Protein AF-A0A7G5ZSF9-F1 (afdb_monomer)

Radius of gyration: 21.75 Å; Cα contacts (8 Å, |Δi|>4): 234; chains: 1; bounding box: 85×34×50 Å

Structure (mmCIF, N/CA/C/O backbone):
data_AF-A0A7G5ZSF9-F1
#
_entry.id   AF-A0A7G5ZSF9-F1
#
loop_
_atom_site.group_PDB
_atom_site.id
_atom_site.type_symbol
_atom_site.label_atom_id
_atom_site.label_alt_id
_atom_site.label_comp_id
_atom_site.label_asym_id
_atom_site.label_entity_id
_atom_site.label_seq_id
_atom_site.pdbx_PDB_ins_code
_atom_site.Cartn_x
_atom_site.Cartn_y
_atom_site.Cartn_z
_atom_site.occupancy
_atom_site.B_iso_or_equiv
_atom_site.auth_seq_id
_atom_site.auth_comp_id
_atom_site.auth_asym_id
_atom_site.auth_atom_id
_atom_site.pdbx_PDB_model_num
ATOM 1 N N . MET A 1 1 ? -66.056 -10.076 30.279 1.00 46.62 1 MET A N 1
ATOM 2 C CA . MET A 1 1 ? -64.686 -10.574 30.532 1.00 46.62 1 MET A CA 1
ATOM 3 C C . MET A 1 1 ? -63.962 -10.714 29.199 1.00 46.62 1 MET A C 1
ATOM 5 O O . MET A 1 1 ? -64.165 -11.706 28.520 1.00 46.62 1 MET A O 1
ATOM 9 N N . LEU A 1 2 ? -63.169 -9.721 28.795 1.00 42.47 2 LEU A N 1
ATOM 10 C CA . LEU A 1 2 ? -62.302 -9.784 27.612 1.00 42.47 2 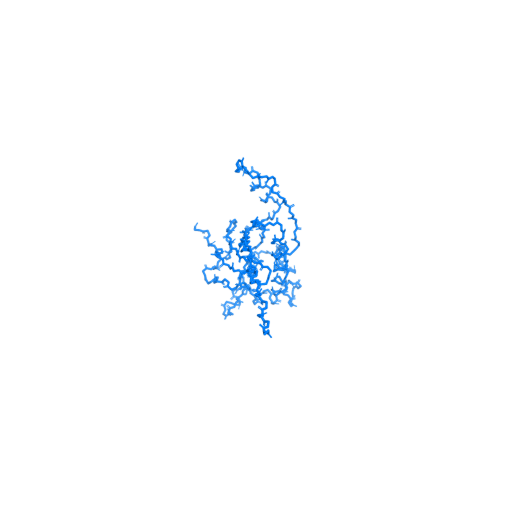LEU A CA 1
ATOM 11 C C . LEU A 1 2 ? -60.945 -9.208 28.030 1.00 42.47 2 LEU A C 1
ATOM 13 O O . LEU A 1 2 ? -60.879 -8.110 28.575 1.00 42.47 2 LEU A O 1
ATOM 17 N N . ARG A 1 3 ? -59.902 -10.032 27.908 1.00 45.03 3 ARG A N 1
ATOM 18 C CA . ARG A 1 3 ? -58.556 -9.791 28.438 1.00 45.03 3 ARG A CA 1
ATOM 19 C C . ARG A 1 3 ? -57.803 -8.788 27.560 1.00 45.03 3 ARG A C 1
ATOM 21 O O . ARG A 1 3 ? -57.739 -8.971 26.349 1.00 45.03 3 ARG A O 1
ATOM 28 N N . SER A 1 4 ? -57.199 -7.779 28.183 1.00 45.78 4 SER A N 1
ATOM 29 C CA . SER A 1 4 ? -56.244 -6.869 27.543 1.00 45.78 4 SER A CA 1
ATOM 30 C C . SER A 1 4 ? -54.981 -7.617 27.083 1.00 45.78 4 SER A C 1
ATOM 32 O O . SER A 1 4 ? -54.544 -8.540 27.780 1.00 45.78 4 SER A O 1
ATOM 34 N N . PRO A 1 5 ? -54.361 -7.233 25.952 1.00 47.22 5 PRO A N 1
ATOM 35 C CA . PRO A 1 5 ? -53.093 -7.807 25.514 1.00 47.22 5 PRO A CA 1
ATOM 36 C C . PRO A 1 5 ? -51.910 -7.261 26.339 1.00 47.22 5 PRO A C 1
ATOM 38 O O . PRO A 1 5 ? -51.993 -6.155 26.880 1.00 47.22 5 PRO A O 1
ATOM 41 N N . PRO A 1 6 ? -50.798 -8.013 26.447 1.00 46.44 6 PRO A N 1
ATOM 42 C CA . PRO A 1 6 ? -49.642 -7.597 27.226 1.00 46.44 6 PRO A CA 1
ATOM 43 C C . PRO A 1 6 ? -48.845 -6.505 26.505 1.00 46.44 6 PRO A C 1
ATOM 45 O O . PRO A 1 6 ? -48.492 -6.620 25.330 1.00 46.44 6 PRO A O 1
ATOM 48 N N . THR A 1 7 ? -48.521 -5.454 27.252 1.00 43.09 7 THR A N 1
ATOM 49 C CA . THR A 1 7 ? -47.603 -4.384 26.864 1.00 43.09 7 THR A CA 1
ATOM 50 C C . THR A 1 7 ? -46.202 -4.960 26.649 1.00 43.09 7 THR A C 1
ATOM 52 O O . THR A 1 7 ? -45.496 -5.284 27.603 1.00 43.09 7 THR A O 1
ATOM 55 N N . VAL A 1 8 ? -45.778 -5.084 25.390 1.00 43.78 8 VAL A N 1
ATOM 56 C CA . VAL A 1 8 ? -44.390 -5.412 25.043 1.00 43.78 8 VAL A CA 1
ATOM 57 C C . VAL A 1 8 ? -43.527 -4.191 25.353 1.00 43.78 8 VAL A C 1
ATOM 59 O O . VAL A 1 8 ? -43.523 -3.200 24.621 1.00 43.78 8 VAL A O 1
ATOM 62 N N . ALA A 1 9 ? -42.798 -4.252 26.465 1.00 43.19 9 ALA A N 1
ATOM 63 C CA . ALA A 1 9 ? -41.780 -3.275 26.808 1.00 43.19 9 ALA A CA 1
ATOM 64 C C . ALA A 1 9 ? -40.682 -3.281 25.730 1.00 43.19 9 ALA A C 1
ATOM 66 O O . ALA A 1 9 ? -39.855 -4.192 25.657 1.00 43.19 9 ALA A O 1
ATOM 67 N N . ARG A 1 10 ? -40.669 -2.245 24.882 1.00 42.72 10 ARG A N 1
ATOM 68 C CA . ARG A 1 10 ? -39.553 -1.925 23.984 1.00 42.72 10 ARG A CA 1
ATOM 69 C C . ARG A 1 10 ? -38.325 -1.597 24.833 1.00 42.72 10 ARG A C 1
ATOM 71 O O . ARG A 1 10 ? -38.103 -0.456 25.231 1.00 42.72 10 ARG A O 1
ATOM 78 N N . ARG A 1 11 ? -37.506 -2.612 25.102 1.00 41.66 11 ARG A N 1
ATOM 79 C CA . ARG A 1 11 ? -36.144 -2.445 25.605 1.00 41.66 11 ARG A CA 1
ATOM 80 C C . ARG A 1 11 ? -35.324 -1.845 24.464 1.00 41.66 11 ARG A C 1
ATOM 82 O O . ARG A 1 11 ? -34.865 -2.560 23.580 1.00 41.66 11 ARG A O 1
ATOM 89 N N . ALA A 1 12 ? -35.210 -0.520 24.446 1.00 46.09 12 ALA A N 1
ATOM 90 C CA . ALA A 1 12 ? -34.295 0.180 23.561 1.00 46.09 12 ALA A CA 1
ATOM 91 C C . ALA A 1 12 ? -32.877 -0.347 23.824 1.00 46.09 12 ALA A C 1
ATOM 93 O O . ALA A 1 12 ? -32.279 -0.071 24.866 1.00 46.09 12 ALA A O 1
ATOM 94 N N . GLN A 1 13 ? -32.359 -1.149 22.893 1.00 42.66 13 GLN A N 1
ATOM 95 C CA . GLN A 1 13 ? -30.942 -1.462 22.808 1.00 42.66 13 GLN A CA 1
ATOM 96 C C . GLN A 1 13 ? -30.206 -0.138 22.601 1.00 42.66 13 GLN A C 1
ATOM 98 O O . GLN A 1 13 ? -30.148 0.402 21.499 1.00 42.66 13 GLN A O 1
ATOM 103 N N . ARG A 1 14 ? -29.647 0.406 23.686 1.00 40.09 14 ARG A N 1
ATOM 104 C CA . ARG A 1 14 ? -28.508 1.314 23.597 1.00 40.09 14 ARG A CA 1
ATOM 105 C C . ARG A 1 14 ? -27.360 0.501 23.008 1.00 40.09 14 ARG A C 1
ATOM 107 O O . ARG A 1 14 ? -26.590 -0.107 23.743 1.00 40.09 14 ARG A O 1
ATOM 114 N N . ALA A 1 15 ? -27.272 0.467 21.681 1.00 45.69 15 ALA A N 1
ATOM 115 C CA . ALA A 1 15 ? -26.004 0.243 21.017 1.00 45.69 15 ALA A CA 1
ATOM 116 C C . ALA A 1 15 ? -25.085 1.366 21.507 1.00 45.69 15 ALA A C 1
ATOM 118 O O . ALA A 1 15 ? -25.244 2.526 21.120 1.00 45.69 15 ALA A O 1
ATOM 119 N N . GLY A 1 16 ? -24.206 1.047 22.459 1.00 39.47 16 GLY A N 1
ATOM 120 C CA . GLY A 1 16 ? -23.099 1.927 22.791 1.00 39.47 16 GLY A CA 1
ATOM 121 C C . GLY A 1 16 ? -22.378 2.206 21.483 1.00 39.47 16 GLY A C 1
ATOM 122 O O . GLY A 1 16 ? -21.949 1.268 20.814 1.00 39.47 16 GLY A O 1
ATOM 123 N N . ARG A 1 17 ? -22.342 3.471 21.058 1.00 46.62 17 ARG A N 1
ATOM 124 C CA . ARG A 1 17 ? -21.517 3.873 19.922 1.00 46.62 17 ARG A CA 1
ATOM 125 C C . ARG A 1 17 ? -20.086 3.535 20.318 1.00 46.62 17 ARG A C 1
ATOM 127 O O . ARG A 1 17 ? -19.518 4.239 21.146 1.00 46.62 17 ARG A O 1
ATOM 134 N N . ALA A 1 18 ? -19.559 2.428 19.800 1.00 54.97 18 ALA A N 1
ATOM 135 C CA . ALA A 1 18 ? -18.138 2.155 19.877 1.00 54.97 18 ALA A CA 1
ATOM 136 C C . ALA A 1 18 ? -17.438 3.375 19.277 1.00 54.97 18 ALA A C 1
ATOM 138 O O . ALA A 1 18 ? -17.779 3.801 18.168 1.00 54.97 18 ALA A O 1
ATOM 139 N N . SER A 1 19 ? -16.560 3.997 20.059 1.00 58.41 19 SER A N 1
ATOM 140 C CA . SER A 1 19 ? -15.747 5.104 19.576 1.00 58.41 19 SER A CA 1
ATOM 141 C C . SER A 1 19 ? -14.984 4.640 18.331 1.00 58.41 19 SER A C 1
ATOM 143 O O . SER A 1 19 ? -14.543 3.489 18.290 1.00 58.41 19 SER A O 1
ATOM 145 N N . PRO A 1 20 ? -14.863 5.480 17.292 1.00 62.34 20 PRO A N 1
ATOM 146 C CA . PRO A 1 20 ? -14.070 5.125 16.124 1.00 62.34 20 PRO A CA 1
ATOM 147 C C . PRO A 1 20 ? -12.619 4.883 16.555 1.00 62.34 20 PRO A C 1
ATOM 149 O O . PRO A 1 20 ? -12.033 5.736 17.222 1.00 62.34 20 PRO A O 1
ATOM 152 N N . ARG A 1 21 ? -12.054 3.727 16.183 1.00 75.00 21 ARG A N 1
ATOM 153 C CA . ARG A 1 21 ? -10.629 3.437 16.391 1.00 75.00 21 ARG A CA 1
ATOM 154 C C . ARG A 1 21 ? -9.809 4.220 15.364 1.00 75.00 21 ARG A C 1
ATOM 156 O O . ARG A 1 21 ? -10.256 4.383 14.225 1.00 75.00 21 ARG A O 1
ATOM 163 N N . ARG A 1 22 ? -8.630 4.704 15.757 1.00 71.56 22 ARG A N 1
ATOM 164 C CA . ARG A 1 22 ? -7.702 5.482 14.924 1.00 71.56 22 ARG A CA 1
ATOM 165 C C . ARG A 1 22 ? -6.353 4.780 14.832 1.00 71.56 22 ARG A C 1
ATOM 167 O O . ARG A 1 22 ? -5.769 4.424 15.854 1.00 71.56 22 ARG A O 1
ATOM 174 N N . ALA A 1 23 ? -5.819 4.645 13.625 1.00 60.31 23 ALA A N 1
ATOM 175 C CA . ALA A 1 23 ? -4.431 4.248 13.427 1.00 60.31 23 ALA A CA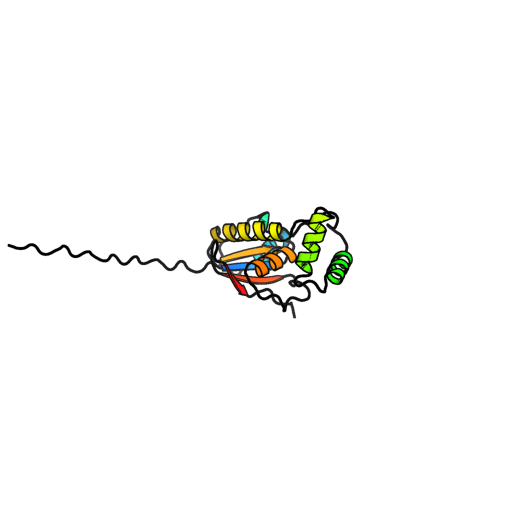 1
ATOM 176 C C . ALA A 1 23 ? -3.645 5.361 12.729 1.00 60.31 23 ALA A C 1
ATOM 178 O O . ALA A 1 23 ? -4.122 6.004 11.791 1.00 60.31 23 ALA A O 1
ATOM 179 N N . TRP A 1 24 ? -2.430 5.580 13.218 1.00 68.62 24 TRP A N 1
ATOM 180 C CA . TRP A 1 24 ? -1.459 6.528 12.694 1.00 68.62 24 TRP A CA 1
ATOM 181 C C . TRP A 1 24 ? -0.355 5.744 12.005 1.00 68.62 24 TRP A C 1
ATOM 183 O O . TRP A 1 24 ? 0.259 4.890 12.636 1.00 68.62 24 TRP A O 1
ATOM 193 N N . PHE A 1 25 ? -0.067 6.035 10.744 1.00 66.69 25 PHE A N 1
ATOM 194 C CA . PHE A 1 25 ? 1.041 5.408 10.029 1.00 66.69 25 PHE A CA 1
ATOM 195 C C . PHE A 1 25 ? 2.239 6.339 9.969 1.00 66.69 25 PHE A C 1
ATOM 197 O O . PHE A 1 25 ? 2.054 7.533 9.790 1.00 66.69 25 PHE A O 1
ATOM 204 N N . SER A 1 26 ? 3.457 5.814 10.073 1.00 57.91 26 SER A N 1
ATOM 205 C CA . SER A 1 26 ? 4.683 6.573 9.810 1.00 57.91 26 SER A CA 1
ATOM 206 C C . SER A 1 26 ? 5.686 5.757 8.999 1.00 57.91 26 SER A C 1
ATOM 208 O O . SER A 1 26 ? 5.853 4.563 9.250 1.00 57.91 26 SER A O 1
ATOM 210 N N . THR A 1 27 ? 6.362 6.394 8.038 1.00 50.16 27 THR A N 1
ATOM 211 C CA . THR A 1 27 ? 7.316 5.756 7.113 1.00 50.16 27 THR A CA 1
ATOM 212 C C . THR A 1 27 ? 8.760 5.836 7.604 1.00 50.16 27 THR A C 1
ATOM 214 O O . THR A 1 27 ? 9.395 6.891 7.528 1.00 50.16 27 THR A O 1
ATOM 217 N N . LEU A 1 28 ? 9.315 4.729 8.117 1.00 54.12 28 LEU A N 1
ATOM 218 C CA . LEU A 1 28 ? 10.669 4.688 8.695 1.00 54.12 28 LEU A CA 1
ATOM 219 C C . LEU A 1 28 ? 11.295 3.285 8.724 1.00 54.12 28 LEU A C 1
ATOM 221 O O . LEU A 1 28 ? 10.607 2.271 8.693 1.00 54.12 28 LEU A O 1
ATOM 225 N N . ARG A 1 29 ? 12.621 3.207 8.936 1.00 52.00 29 ARG A N 1
ATOM 226 C CA . ARG A 1 29 ? 13.288 1.950 9.341 1.00 52.00 29 ARG A CA 1
ATOM 227 C C . ARG A 1 29 ? 12.790 1.524 10.739 1.00 52.00 29 ARG A C 1
ATOM 229 O O . ARG A 1 29 ? 13.297 2.014 11.751 1.00 52.00 29 ARG A O 1
ATOM 236 N N . CYS A 1 30 ? 11.819 0.604 10.776 1.00 52.53 30 CYS A N 1
ATOM 237 C CA . CYS A 1 30 ? 10.921 0.289 11.903 1.00 52.53 30 CYS A CA 1
ATOM 238 C C . CYS A 1 30 ? 11.548 0.253 13.313 1.00 52.53 30 CYS A C 1
ATOM 240 O O . CYS A 1 30 ? 10.995 0.840 14.239 1.00 52.53 30 CYS A O 1
ATOM 242 N N . ARG A 1 31 ? 12.705 -0.393 13.526 1.00 49.28 31 ARG A N 1
ATOM 243 C CA . ARG A 1 31 ? 13.195 -0.657 14.899 1.00 49.28 31 ARG A CA 1
ATOM 244 C C . ARG A 1 31 ? 13.804 0.544 15.627 1.00 49.28 31 ARG A C 1
ATOM 246 O O . ARG A 1 31 ? 13.553 0.735 16.817 1.00 49.28 31 ARG A O 1
ATOM 253 N N . ARG A 1 32 ? 14.635 1.351 14.955 1.00 50.28 32 ARG A N 1
ATOM 254 C CA . ARG A 1 32 ? 15.348 2.454 15.633 1.00 50.28 32 ARG A CA 1
ATOM 255 C C . ARG A 1 32 ? 14.423 3.613 15.966 1.00 50.28 32 ARG A C 1
ATOM 257 O O . ARG A 1 32 ? 14.615 4.245 17.002 1.00 50.28 32 ARG A O 1
ATOM 264 N N . THR A 1 33 ? 13.410 3.865 15.142 1.00 54.22 33 THR A N 1
ATOM 265 C CA . THR A 1 33 ? 12.548 5.016 15.381 1.00 54.22 33 THR A CA 1
ATOM 266 C C . THR A 1 33 ? 11.394 4.730 16.320 1.00 54.22 33 THR A C 1
ATOM 268 O O . THR A 1 33 ? 11.120 5.604 17.125 1.00 54.22 33 THR A O 1
ATOM 271 N N . ALA A 1 34 ? 10.799 3.530 16.335 1.00 53.62 34 ALA A N 1
ATOM 272 C CA . ALA A 1 34 ? 9.822 3.182 17.377 1.00 53.62 34 ALA A CA 1
ATOM 273 C C . ALA A 1 34 ? 10.420 3.390 18.785 1.00 53.62 34 ALA A C 1
ATOM 275 O O . ALA A 1 34 ? 9.794 3.963 19.670 1.00 53.62 34 ALA A O 1
ATOM 276 N N . SER A 1 35 ? 11.702 3.044 18.949 1.00 54.44 35 SER A N 1
ATOM 277 C CA . SER A 1 35 ? 12.467 3.321 20.171 1.00 54.44 35 SER A CA 1
ATOM 278 C C . SER A 1 35 ? 12.778 4.813 20.386 1.00 54.44 35 SER A C 1
ATOM 280 O O . SER A 1 35 ? 12.901 5.253 21.525 1.00 54.44 35 SER A O 1
ATOM 282 N N . GLY A 1 36 ? 12.945 5.594 19.315 1.00 55.59 36 GLY A N 1
ATOM 283 C CA . GLY A 1 36 ? 13.252 7.029 19.358 1.00 55.59 36 GLY A CA 1
ATOM 284 C C . GLY A 1 36 ? 12.032 7.916 19.630 1.00 55.59 36 GLY A C 1
ATOM 285 O O . GLY A 1 36 ? 12.123 8.834 20.441 1.00 55.59 36 GLY A O 1
ATOM 286 N N . THR A 1 37 ? 10.881 7.615 19.022 1.00 53.97 37 THR A N 1
ATOM 287 C CA . THR A 1 37 ? 9.597 8.276 19.302 1.00 53.97 37 THR A CA 1
ATOM 288 C C . THR A 1 37 ? 9.086 7.901 20.689 1.00 53.97 37 THR A C 1
ATOM 290 O O . THR A 1 37 ? 8.677 8.787 21.435 1.00 53.97 37 THR A O 1
ATOM 293 N N . ALA A 1 38 ? 9.232 6.637 21.109 1.00 53.56 38 ALA A N 1
ATOM 294 C CA . ALA A 1 38 ? 8.915 6.219 22.478 1.00 53.56 38 ALA A CA 1
ATOM 295 C C . ALA A 1 38 ? 9.818 6.869 23.549 1.00 53.56 38 ALA A C 1
ATOM 297 O O . ALA A 1 38 ? 9.439 6.945 24.716 1.00 53.56 38 ALA A O 1
ATOM 298 N N . ARG A 1 39 ? 11.014 7.356 23.178 1.00 49.41 39 ARG A N 1
ATOM 299 C CA . ARG A 1 39 ? 11.968 8.015 24.093 1.00 49.41 39 ARG A CA 1
ATOM 300 C C . ARG A 1 39 ? 11.693 9.493 24.347 1.00 49.41 39 ARG A C 1
ATOM 302 O O . ARG A 1 39 ? 12.394 10.084 25.167 1.00 49.41 39 ARG A O 1
ATOM 309 N N . ARG A 1 40 ? 10.701 10.099 23.693 1.00 45.25 40 ARG A N 1
ATOM 310 C CA . ARG A 1 40 ? 10.286 11.479 23.969 1.00 45.25 40 ARG A CA 1
ATOM 311 C C . ARG A 1 40 ? 8.987 11.440 24.786 1.00 45.25 40 ARG A C 1
ATOM 313 O O . ARG A 1 40 ? 7.908 11.441 24.202 1.00 45.25 40 ARG A O 1
ATOM 320 N N . PRO A 1 41 ? 9.054 11.353 26.129 1.00 44.53 41 PRO A N 1
ATOM 321 C CA . PRO A 1 41 ? 7.855 11.270 26.943 1.00 44.53 41 PRO A CA 1
ATOM 322 C C . PRO A 1 41 ? 7.120 12.610 26.894 1.00 44.53 41 PRO A C 1
ATOM 324 O O . PRO A 1 41 ? 7.503 13.574 27.559 1.00 44.53 41 PRO A O 1
ATOM 327 N N . ALA A 1 42 ? 6.008 12.655 26.162 1.00 43.72 42 ALA A N 1
ATOM 328 C CA . ALA A 1 42 ? 4.868 13.399 26.670 1.00 43.72 42 ALA A CA 1
ATOM 329 C C . ALA A 1 42 ? 4.540 12.779 28.039 1.00 43.72 42 ALA A C 1
ATOM 331 O O . ALA A 1 42 ? 4.345 11.570 28.154 1.00 43.72 42 ALA A O 1
ATOM 332 N N . ARG A 1 43 ? 4.587 13.601 29.087 1.00 44.72 43 ARG A N 1
ATOM 333 C CA . ARG A 1 43 ? 4.641 13.246 30.516 1.00 44.72 43 ARG A CA 1
ATOM 334 C C . ARG A 1 43 ? 3.535 12.327 31.078 1.00 44.72 43 ARG A C 1
ATOM 336 O O . ARG A 1 43 ? 3.539 12.122 32.284 1.00 44.72 43 ARG A O 1
ATOM 343 N N . CYS A 1 44 ? 2.623 11.763 30.285 1.00 41.44 44 CYS A N 1
ATOM 344 C CA . CYS A 1 44 ? 1.426 11.098 30.819 1.00 41.44 44 CYS A CA 1
ATOM 345 C C . CYS A 1 44 ? 0.968 9.808 30.113 1.00 41.44 44 CYS A C 1
ATOM 347 O O . CYS A 1 44 ? -0.081 9.291 30.488 1.00 41.44 44 CYS A O 1
ATOM 349 N N . ALA A 1 45 ? 1.692 9.251 29.137 1.00 52.28 45 ALA A N 1
ATOM 350 C CA . ALA A 1 45 ? 1.262 7.986 28.531 1.00 52.28 45 ALA A CA 1
ATOM 351 C C . ALA A 1 45 ? 1.854 6.777 29.290 1.00 52.28 45 ALA A C 1
ATOM 353 O O . ALA A 1 45 ? 3.079 6.715 29.455 1.00 52.28 45 ALA A O 1
ATOM 354 N N . PRO A 1 46 ? 1.039 5.806 29.754 1.00 56.09 46 PRO A N 1
ATOM 355 C CA . PRO A 1 46 ? 1.557 4.519 30.216 1.00 56.09 46 PRO A CA 1
ATOM 356 C C . PRO A 1 46 ? 2.422 3.890 29.116 1.00 56.09 46 PRO A C 1
ATOM 358 O O . PRO A 1 46 ? 2.216 4.164 27.936 1.00 56.09 46 PRO A O 1
ATOM 361 N N . ARG A 1 47 ? 3.413 3.074 29.503 1.00 66.81 47 ARG A N 1
ATOM 362 C CA . ARG A 1 47 ? 4.360 2.424 28.578 1.00 66.81 47 ARG A CA 1
ATOM 363 C C . ARG A 1 47 ? 3.600 1.806 27.399 1.00 66.81 47 ARG A C 1
ATOM 365 O O . ARG A 1 47 ? 2.957 0.772 27.571 1.00 66.81 47 ARG A O 1
ATOM 372 N N . ALA A 1 48 ? 3.672 2.448 26.233 1.00 69.50 48 ALA A N 1
ATOM 373 C CA . ALA A 1 48 ? 3.058 1.936 25.019 1.00 69.50 48 ALA A CA 1
ATOM 374 C C . ALA A 1 48 ? 3.604 0.528 24.756 1.00 69.50 48 ALA A C 1
ATOM 376 O O . ALA A 1 48 ? 4.818 0.301 24.830 1.00 69.50 48 ALA A O 1
ATOM 377 N N . ARG A 1 49 ? 2.710 -0.431 24.504 1.00 80.31 49 ARG A N 1
ATOM 378 C CA . ARG A 1 49 ? 3.119 -1.772 24.090 1.00 80.31 49 ARG A CA 1
ATOM 379 C C . ARG A 1 49 ? 3.662 -1.662 22.670 1.00 80.31 49 ARG A C 1
ATOM 381 O O . ARG A 1 49 ? 3.023 -1.073 21.809 1.00 80.31 49 ARG A O 1
ATOM 388 N N . CYS A 1 50 ? 4.858 -2.194 22.450 1.00 85.00 50 CYS A N 1
ATOM 389 C CA . CYS A 1 50 ? 5.458 -2.278 21.126 1.00 85.00 50 CYS A CA 1
ATOM 390 C C . CYS A 1 50 ? 5.423 -3.743 20.693 1.00 85.00 50 CYS A C 1
ATOM 392 O O . CYS A 1 50 ? 5.932 -4.601 21.415 1.00 85.00 50 CYS A O 1
ATOM 394 N N . GLY A 1 51 ? 4.830 -4.011 19.533 1.00 89.50 51 GLY A N 1
ATOM 395 C CA . GLY A 1 51 ? 4.807 -5.322 18.888 1.00 89.50 51 GLY A CA 1
ATOM 396 C C . GLY A 1 51 ? 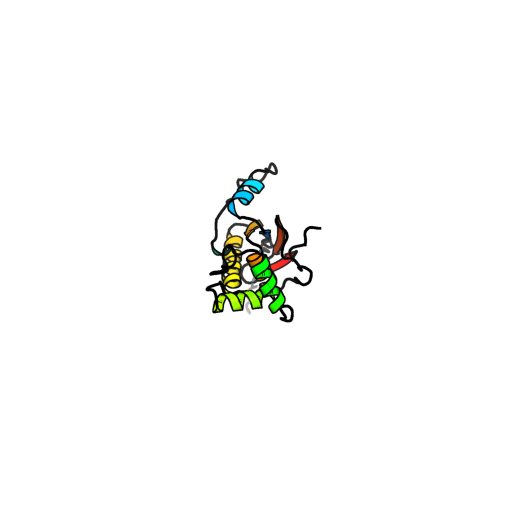5.410 -5.247 17.489 1.00 89.50 51 GLY A C 1
ATOM 397 O O . GLY A 1 51 ? 5.459 -4.178 16.882 1.00 89.50 51 GLY A O 1
ATOM 398 N N . GLU A 1 52 ? 5.890 -6.380 16.986 1.00 92.19 52 GLU A N 1
ATOM 399 C CA . GLU A 1 52 ? 6.277 -6.532 15.582 1.00 92.19 52 GLU A CA 1
ATOM 400 C C . GLU A 1 52 ? 5.211 -7.367 14.871 1.00 92.19 52 GLU A C 1
ATOM 402 O O . GLU A 1 52 ? 4.821 -8.417 15.376 1.00 92.19 52 GLU A O 1
ATOM 407 N N . ASP A 1 53 ? 4.774 -6.934 13.689 1.00 94.94 53 ASP A N 1
ATOM 408 C CA . ASP A 1 53 ? 3.896 -7.713 12.811 1.00 94.94 53 ASP A CA 1
ATOM 409 C C . ASP A 1 53 ? 4.532 -7.779 11.417 1.00 94.94 53 ASP A C 1
ATOM 411 O O . ASP A 1 53 ? 4.958 -6.768 10.848 1.00 94.94 53 ASP A O 1
ATOM 415 N N . ALA A 1 54 ? 4.642 -8.990 10.868 1.00 95.75 54 ALA A N 1
ATOM 416 C CA . ALA A 1 54 ? 5.241 -9.215 9.558 1.00 95.75 54 ALA A CA 1
ATOM 417 C C . ALA A 1 54 ? 4.433 -8.582 8.411 1.00 95.75 54 ALA A C 1
ATOM 419 O O . ALA A 1 54 ? 5.010 -8.285 7.366 1.00 95.75 54 ALA A O 1
ATOM 420 N N . GLY A 1 55 ? 3.137 -8.329 8.607 1.00 97.06 55 GLY A N 1
ATOM 421 C CA . GLY A 1 55 ? 2.288 -7.639 7.642 1.00 97.06 55 GLY A CA 1
ATOM 422 C C . GLY A 1 55 ? 2.678 -6.177 7.412 1.00 97.06 55 GLY A C 1
ATOM 423 O O . GLY A 1 55 ? 2.348 -5.645 6.357 1.00 97.06 55 GLY A O 1
ATOM 424 N N . TRP A 1 56 ? 3.464 -5.565 8.309 1.00 96.56 56 TRP A N 1
ATOM 425 C CA . TRP A 1 56 ? 3.982 -4.196 8.160 1.00 96.56 56 TRP A CA 1
ATOM 426 C C . TRP A 1 56 ? 5.327 -4.084 7.437 1.00 96.56 56 TRP A C 1
ATOM 428 O O . TRP A 1 56 ? 5.864 -2.979 7.324 1.00 96.56 56 TRP A O 1
ATOM 438 N N . ARG A 1 57 ? 5.904 -5.197 6.969 1.00 96.19 57 ARG A N 1
ATOM 439 C CA . ARG A 1 57 ? 7.182 -5.182 6.236 1.00 96.19 57 ARG A CA 1
ATOM 440 C C . ARG A 1 57 ? 7.051 -4.442 4.902 1.00 96.19 57 ARG A C 1
ATOM 442 O O . ARG A 1 57 ? 5.955 -4.338 4.351 1.00 96.19 57 ARG A O 1
ATOM 449 N N . GLU A 1 58 ? 8.173 -3.967 4.368 1.00 95.69 58 GLU A N 1
ATOM 450 C CA . GLU A 1 58 ? 8.210 -3.428 3.003 1.00 95.69 58 GLU A CA 1
ATOM 451 C C . GLU A 1 58 ? 7.881 -4.505 1.976 1.00 95.69 58 GLU A C 1
ATOM 453 O O . GLU A 1 58 ? 8.087 -5.693 2.238 1.00 95.69 58 GLU A O 1
ATOM 458 N N . ALA A 1 59 ? 7.316 -4.087 0.843 1.00 95.88 59 ALA A N 1
ATOM 459 C CA . ALA A 1 59 ? 7.177 -4.948 -0.324 1.00 95.88 59 ALA A CA 1
ATOM 460 C C . ALA A 1 59 ? 8.536 -5.578 -0.675 1.00 95.88 59 ALA A C 1
ATOM 462 O O . ALA A 1 59 ? 9.550 -4.883 -0.721 1.00 95.88 59 ALA A O 1
ATOM 463 N N . CYS A 1 60 ? 8.559 -6.890 -0.916 1.00 96.06 60 CYS A N 1
ATOM 464 C CA . CYS A 1 60 ? 9.774 -7.559 -1.377 1.00 96.06 60 CYS A CA 1
ATOM 465 C C . CYS A 1 60 ? 10.049 -7.191 -2.841 1.00 96.06 60 CYS A C 1
ATOM 467 O O . CYS A 1 60 ? 9.197 -7.391 -3.707 1.00 96.06 60 CYS A O 1
ATOM 469 N N . PHE A 1 61 ? 11.259 -6.729 -3.142 1.00 95.69 61 PHE A N 1
ATOM 470 C CA . PHE A 1 61 ? 11.701 -6.427 -4.508 1.00 95.69 61 PHE A CA 1
ATOM 471 C C . PHE A 1 61 ? 12.447 -7.597 -5.174 1.00 95.69 61 PHE A C 1
ATOM 473 O O . PHE A 1 61 ? 12.981 -7.452 -6.278 1.00 95.69 61 PHE A O 1
ATOM 480 N N . GLY A 1 62 ? 12.500 -8.757 -4.511 1.00 94.88 62 GLY A N 1
ATOM 481 C CA . GLY A 1 62 ? 13.118 -9.973 -5.031 1.00 94.88 62 GLY A CA 1
ATOM 482 C C . GLY A 1 62 ? 14.611 -9.790 -5.313 1.00 94.88 62 GLY A C 1
ATOM 483 O O . GLY A 1 62 ? 15.365 -9.320 -4.462 1.00 94.88 62 GLY A O 1
ATOM 484 N N . THR A 1 63 ? 15.065 -10.106 -6.526 1.00 94.12 63 THR A N 1
ATOM 485 C CA . THR A 1 63 ? 16.478 -9.929 -6.916 1.00 94.12 63 THR A CA 1
ATOM 486 C C . THR A 1 63 ? 16.928 -8.465 -6.973 1.00 94.12 63 THR A C 1
ATOM 488 O O . THR A 1 63 ? 18.110 -8.205 -7.191 1.00 94.12 63 THR A O 1
ATOM 491 N N . LEU A 1 64 ? 16.012 -7.499 -6.829 1.00 92.81 64 LEU A N 1
ATOM 492 C CA . LEU A 1 64 ? 16.337 -6.071 -6.756 1.00 92.81 64 LEU A CA 1
ATOM 493 C C . LEU A 1 64 ? 16.475 -5.543 -5.325 1.00 92.81 64 LEU A C 1
ATOM 495 O O . LEU A 1 64 ? 16.694 -4.344 -5.146 1.00 92.81 64 LEU A O 1
ATOM 499 N N . GLU A 1 65 ? 16.390 -6.400 -4.310 1.00 93.19 65 GLU A N 1
ATOM 500 C CA . GLU A 1 65 ? 16.699 -6.001 -2.939 1.00 93.19 65 GLU A CA 1
ATOM 501 C C . GLU A 1 65 ? 18.121 -5.427 -2.836 1.00 93.19 65 GLU A C 1
ATOM 503 O O . GLU A 1 65 ? 19.101 -6.022 -3.287 1.00 93.19 65 GLU A O 1
ATOM 508 N N . GLY A 1 66 ? 18.238 -4.220 -2.272 1.00 91.00 66 GLY A N 1
ATOM 509 C CA . GLY A 1 66 ? 19.508 -3.489 -2.186 1.00 91.00 66 GLY A CA 1
ATOM 510 C C . GLY A 1 66 ? 20.001 -2.869 -3.502 1.00 91.00 66 GLY A C 1
ATOM 511 O O . GLY A 1 66 ? 21.082 -2.273 -3.527 1.00 91.00 66 GLY A O 1
ATOM 512 N N . ALA A 1 67 ? 19.232 -2.957 -4.593 1.00 90.81 67 ALA A N 1
ATOM 513 C CA . ALA A 1 67 ? 19.550 -2.251 -5.826 1.00 90.81 67 ALA A CA 1
ATOM 514 C C . ALA A 1 67 ? 19.530 -0.726 -5.620 1.00 90.81 67 ALA A C 1
ATOM 516 O O . ALA A 1 67 ? 18.860 -0.181 -4.742 1.00 90.81 67 ALA A O 1
ATOM 517 N N . ARG A 1 68 ? 20.261 -0.002 -6.475 1.00 89.88 68 ARG A N 1
ATOM 518 C CA . ARG A 1 68 ? 20.251 1.468 -6.461 1.00 89.88 68 ARG A CA 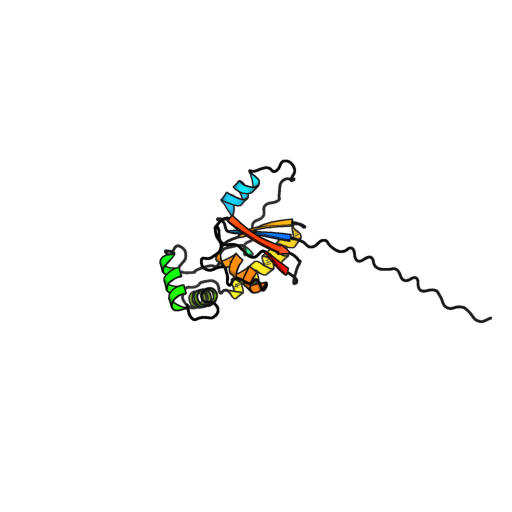1
ATOM 519 C C . ARG A 1 68 ? 18.852 1.984 -6.799 1.00 89.88 68 ARG A C 1
ATOM 521 O O . ARG A 1 68 ? 18.248 1.503 -7.756 1.00 89.88 68 ARG A O 1
ATOM 528 N N . SER A 1 69 ? 18.405 3.047 -6.132 1.00 85.88 69 SER A N 1
ATOM 529 C CA . SER A 1 69 ? 17.096 3.676 -6.380 1.00 85.88 69 SER A CA 1
ATOM 530 C C . SER A 1 69 ? 16.886 4.082 -7.846 1.00 85.88 69 SER A C 1
ATOM 532 O O . SER A 1 69 ? 15.777 3.994 -8.361 1.00 85.88 69 SER A O 1
ATOM 534 N N . ALA A 1 70 ? 17.963 4.430 -8.563 1.00 88.81 70 ALA A N 1
ATOM 535 C CA . ALA A 1 70 ? 17.926 4.713 -10.001 1.00 88.81 70 ALA A CA 1
ATOM 536 C C . ALA A 1 70 ? 17.429 3.525 -10.854 1.00 88.81 70 ALA A C 1
ATOM 538 O O . ALA A 1 70 ? 16.874 3.721 -11.933 1.00 88.81 70 ALA A O 1
ATOM 539 N N . THR A 1 71 ? 17.611 2.283 -10.396 1.00 90.69 71 THR A N 1
ATOM 540 C CA . THR A 1 71 ? 17.063 1.099 -11.072 1.00 90.69 71 THR A CA 1
ATOM 541 C C . THR A 1 71 ? 15.544 1.076 -10.985 1.00 90.69 71 THR A C 1
ATOM 543 O O . THR A 1 71 ? 14.901 0.875 -12.011 1.00 90.69 71 THR A O 1
ATOM 546 N N . LEU A 1 72 ? 14.977 1.348 -9.808 1.00 87.69 72 LEU A N 1
ATOM 547 C CA . LEU A 1 72 ? 13.528 1.441 -9.641 1.00 87.69 72 LEU A CA 1
ATOM 548 C C . LEU A 1 72 ? 12.955 2.636 -10.418 1.00 87.69 72 LEU A C 1
ATOM 550 O O . LEU A 1 72 ? 11.978 2.478 -11.140 1.00 87.69 72 LEU A O 1
ATOM 554 N N . ALA A 1 73 ? 13.619 3.796 -10.365 1.00 89.00 73 ALA A N 1
ATOM 555 C CA . ALA A 1 73 ? 13.199 4.993 -11.097 1.00 89.00 73 ALA A CA 1
ATOM 556 C C . ALA A 1 73 ? 13.118 4.768 -12.619 1.00 89.00 73 ALA A C 1
ATOM 558 O O . ALA A 1 73 ? 12.169 5.208 -13.261 1.00 89.00 73 ALA A O 1
ATOM 559 N N . ARG A 1 74 ? 14.074 4.036 -13.207 1.00 93.12 74 ARG A N 1
ATOM 560 C CA . ARG A 1 74 ? 14.021 3.678 -14.637 1.00 93.12 74 ARG A CA 1
ATOM 561 C C . ARG A 1 74 ? 12.840 2.774 -14.976 1.00 93.12 74 ARG A C 1
ATOM 563 O O . ARG A 1 74 ? 12.248 2.940 -16.035 1.00 93.12 74 ARG A O 1
ATOM 570 N N . ARG A 1 75 ? 12.500 1.832 -14.093 1.00 92.00 75 ARG A N 1
ATOM 571 C CA . ARG A 1 75 ? 11.333 0.959 -14.281 1.00 92.00 75 ARG A CA 1
ATOM 572 C C . ARG A 1 75 ? 10.034 1.755 -14.194 1.00 92.00 75 ARG A C 1
ATOM 574 O O . ARG A 1 75 ? 9.194 1.615 -15.070 1.00 92.00 75 ARG A O 1
ATOM 581 N N . LEU A 1 76 ? 9.917 2.661 -13.223 1.00 91.56 76 LEU A N 1
ATOM 582 C CA . LEU A 1 76 ? 8.780 3.585 -13.136 1.00 91.56 76 LEU A CA 1
ATOM 583 C C . LEU A 1 76 ? 8.652 4.444 -14.400 1.00 9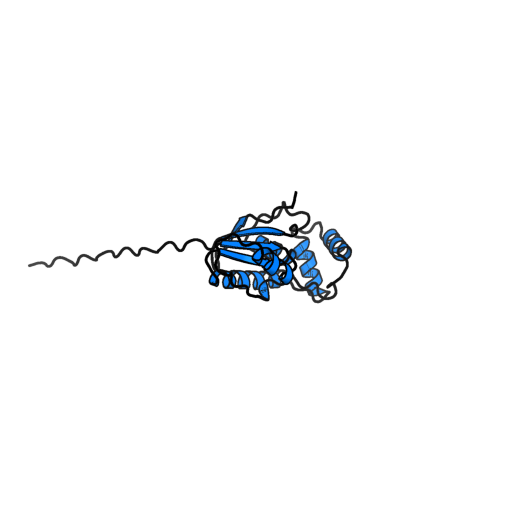1.56 76 LEU A C 1
ATOM 585 O O . LEU A 1 76 ? 7.562 4.576 -14.939 1.00 91.56 76 LEU A O 1
ATOM 589 N N . ALA A 1 77 ? 9.765 4.960 -14.930 1.00 92.62 77 ALA A N 1
ATOM 590 C CA . ALA A 1 77 ? 9.757 5.724 -16.177 1.00 92.62 77 ALA A CA 1
ATOM 591 C C . ALA A 1 77 ? 9.294 4.898 -17.393 1.00 92.62 77 ALA A C 1
ATOM 593 O O . ALA A 1 77 ? 8.679 5.455 -18.299 1.00 92.62 77 ALA A O 1
ATOM 594 N N . HIS A 1 78 ? 9.566 3.589 -17.415 1.00 94.75 78 HIS A N 1
ATOM 595 C CA . HIS A 1 78 ? 9.079 2.684 -18.461 1.00 94.75 78 HIS A CA 1
ATOM 596 C C . HIS A 1 78 ? 7.555 2.494 -18.410 1.00 94.75 78 HIS A C 1
ATOM 598 O O . HIS A 1 78 ? 6.926 2.372 -19.454 1.00 94.75 78 HIS A O 1
ATOM 604 N N . HIS A 1 79 ? 6.966 2.541 -17.212 1.00 94.25 79 HIS A N 1
ATOM 605 C CA . HIS A 1 79 ? 5.524 2.388 -16.974 1.00 94.25 79 HIS A CA 1
ATOM 606 C C . HIS A 1 79 ? 4.793 3.719 -16.756 1.00 94.25 79 HIS A C 1
ATOM 608 O O . HIS A 1 79 ? 3.676 3.723 -16.254 1.00 94.25 79 HIS A O 1
ATOM 614 N N . ARG A 1 80 ? 5.390 4.860 -17.119 1.00 92.75 80 ARG A N 1
ATOM 615 C CA . ARG A 1 80 ? 4.843 6.200 -16.819 1.00 92.75 80 ARG A CA 1
ATOM 616 C C . ARG A 1 80 ? 3.433 6.457 -17.367 1.00 92.75 80 ARG A C 1
ATOM 618 O O . ARG A 1 80 ? 2.735 7.308 -16.837 1.00 92.75 80 ARG A O 1
ATOM 625 N N . ASP A 1 81 ? 3.064 5.759 -18.441 1.00 92.94 81 ASP A N 1
ATOM 626 C CA . ASP A 1 81 ? 1.778 5.908 -19.130 1.00 92.94 81 ASP A CA 1
ATOM 627 C C . ASP A 1 81 ? 0.729 4.899 -18.609 1.00 92.94 81 ASP A C 1
ATOM 629 O O . ASP A 1 81 ? -0.410 4.880 -19.074 1.00 92.94 81 ASP A O 1
ATOM 633 N N . ALA A 1 82 ? 1.101 4.041 -17.650 1.00 92.81 82 ALA A N 1
ATOM 634 C CA . ALA A 1 82 ? 0.154 3.193 -16.940 1.00 92.81 82 ALA A CA 1
ATOM 635 C C . ALA A 1 82 ? -0.700 4.040 -15.987 1.00 92.81 82 ALA A C 1
ATOM 637 O O . ALA A 1 82 ? -0.216 5.009 -15.409 1.00 92.81 82 ALA A O 1
ATOM 638 N N . ALA A 1 83 ? -1.951 3.625 -15.771 1.00 90.19 83 ALA A N 1
ATOM 639 C CA . ALA A 1 83 ? -2.828 4.269 -14.790 1.00 90.19 83 ALA A CA 1
ATOM 640 C C . ALA A 1 83 ? -2.228 4.243 -13.370 1.00 90.19 83 ALA A C 1
ATOM 642 O O . ALA A 1 83 ? -2.394 5.195 -12.620 1.00 90.19 83 ALA A O 1
ATOM 643 N N . ASP A 1 84 ? -1.489 3.177 -13.040 1.00 91.12 84 ASP A N 1
ATOM 644 C CA . ASP A 1 84 ? -0.697 3.068 -11.815 1.00 91.12 84 ASP A CA 1
ATOM 645 C C . ASP A 1 84 ? 0.706 2.516 -12.139 1.00 91.12 84 ASP A C 1
ATOM 647 O O . ASP A 1 84 ? 0.906 1.293 -12.227 1.00 91.12 84 ASP A O 1
ATOM 651 N N . PRO A 1 85 ? 1.700 3.401 -12.337 1.00 92.38 85 PRO A N 1
ATOM 652 C CA . PRO A 1 85 ? 3.067 2.993 -12.645 1.00 92.38 85 PRO A CA 1
ATOM 653 C C . PRO A 1 85 ? 3.723 2.162 -11.534 1.00 92.38 85 PRO A C 1
ATOM 655 O O . PRO A 1 85 ? 4.536 1.282 -11.828 1.00 92.38 85 PRO A O 1
ATOM 658 N N . LEU A 1 86 ? 3.393 2.410 -10.260 1.00 91.81 86 LEU A N 1
ATOM 659 C CA . LEU A 1 86 ? 3.984 1.683 -9.135 1.00 91.81 86 LEU A CA 1
ATOM 660 C C . LEU A 1 86 ? 3.489 0.236 -9.114 1.00 91.81 86 LEU A C 1
ATOM 662 O O . LEU A 1 86 ? 4.308 -0.687 -9.061 1.00 91.81 86 LEU A O 1
ATOM 666 N N . ARG A 1 87 ? 2.172 0.016 -9.209 1.00 95.12 87 ARG A N 1
ATOM 667 C CA . ARG A 1 87 ? 1.604 -1.340 -9.279 1.00 95.12 87 ARG A CA 1
ATOM 668 C C . ARG A 1 87 ? 2.067 -2.080 -10.525 1.00 95.12 87 ARG A C 1
ATOM 670 O O . ARG A 1 87 ? 2.365 -3.271 -10.421 1.00 95.12 87 ARG A O 1
ATOM 677 N N . ALA A 1 88 ? 2.199 -1.403 -11.667 1.00 95.62 88 ALA A N 1
ATOM 678 C CA . ALA A 1 88 ? 2.736 -2.008 -12.887 1.00 95.62 88 ALA A CA 1
ATOM 679 C C . ALA A 1 88 ? 4.168 -2.534 -12.682 1.00 95.62 88 ALA A C 1
ATOM 681 O O . ALA A 1 88 ? 4.450 -3.697 -12.980 1.00 95.62 88 ALA A O 1
ATOM 682 N N . VAL A 1 89 ? 5.050 -1.726 -12.078 1.00 95.19 89 VAL A N 1
ATOM 683 C CA . VAL A 1 89 ? 6.420 -2.147 -11.746 1.00 95.19 89 VAL A CA 1
ATOM 684 C C . VAL A 1 89 ? 6.428 -3.320 -10.768 1.00 95.19 89 VAL A C 1
ATOM 686 O O . VAL A 1 89 ? 7.147 -4.288 -10.992 1.00 95.19 89 VAL A O 1
ATOM 689 N N . LEU A 1 90 ? 5.648 -3.269 -9.685 1.00 96.38 90 LEU A N 1
ATOM 690 C CA . LEU A 1 90 ? 5.628 -4.353 -8.693 1.00 96.38 90 LEU A CA 1
ATOM 691 C C . LEU A 1 90 ? 5.085 -5.661 -9.280 1.00 96.38 90 LEU A C 1
ATOM 693 O O . LEU A 1 90 ? 5.621 -6.732 -9.001 1.00 96.38 90 LEU A O 1
ATOM 697 N N . THR A 1 91 ? 4.075 -5.573 -10.145 1.00 97.62 91 THR A N 1
ATOM 698 C CA . THR A 1 91 ? 3.536 -6.724 -10.879 1.00 97.62 91 THR A CA 1
ATOM 699 C C . THR A 1 91 ? 4.610 -7.338 -11.775 1.00 97.62 91 THR A C 1
ATOM 701 O O . THR A 1 91 ? 4.851 -8.543 -11.700 1.00 97.62 91 THR A O 1
ATOM 704 N N . GLU A 1 92 ? 5.330 -6.517 -12.549 1.00 96.25 92 GLU A N 1
ATOM 705 C CA . GLU A 1 92 ? 6.458 -6.972 -13.372 1.00 96.25 92 GLU A CA 1
ATOM 706 C C . GLU A 1 92 ? 7.527 -7.672 -12.517 1.00 96.25 92 GLU A C 1
ATOM 708 O O . GLU A 1 92 ? 7.933 -8.793 -12.823 1.00 96.25 92 GLU A O 1
ATOM 713 N N . LEU A 1 93 ? 7.944 -7.054 -11.406 1.00 95.69 93 LEU A N 1
ATOM 714 C CA . LEU A 1 93 ? 8.958 -7.622 -10.513 1.00 95.69 93 LEU A CA 1
ATOM 715 C C . LEU A 1 93 ? 8.516 -8.939 -9.880 1.00 95.69 93 LEU A C 1
ATOM 717 O O . LEU A 1 93 ? 9.344 -9.838 -9.711 1.00 95.69 93 LEU A O 1
ATOM 721 N N . SER A 1 94 ? 7.232 -9.079 -9.554 1.00 97.25 94 SER A N 1
ATOM 722 C CA . SER A 1 94 ? 6.699 -10.336 -9.032 1.00 97.25 94 SER A CA 1
ATOM 723 C C . SER A 1 94 ? 6.811 -11.474 -10.048 1.00 97.25 94 SER A C 1
ATOM 725 O O . SER A 1 94 ? 7.189 -12.587 -9.687 1.00 97.25 94 SER A O 1
ATOM 727 N N . ALA A 1 95 ? 6.599 -11.176 -11.332 1.00 96.56 95 ALA A N 1
ATOM 728 C CA . ALA A 1 95 ? 6.691 -12.154 -12.406 1.00 96.56 95 ALA A CA 1
ATOM 729 C C . ALA A 1 95 ? 8.142 -12.472 -12.809 1.00 96.56 95 ALA A C 1
ATOM 731 O O . ALA A 1 95 ? 8.451 -13.616 -13.135 1.00 96.56 95 ALA A O 1
ATOM 732 N N . SER A 1 96 ? 9.039 -11.478 -12.807 1.00 95.06 96 SER A N 1
ATOM 733 C CA . SER A 1 96 ? 10.373 -11.617 -13.410 1.00 95.06 96 SER A CA 1
ATOM 734 C C . SER A 1 96 ? 11.529 -11.737 -12.417 1.00 95.06 96 SER A C 1
ATOM 736 O O . SER A 1 96 ? 12.614 -12.169 -12.796 1.00 95.06 96 SER A O 1
ATOM 738 N N . ALA A 1 97 ? 11.350 -11.273 -11.180 1.00 93.69 97 ALA A N 1
ATOM 739 C CA . ALA A 1 97 ? 12.440 -11.066 -10.223 1.00 93.69 97 ALA A CA 1
ATOM 740 C C . ALA A 1 97 ? 12.166 -11.682 -8.842 1.00 93.69 97 ALA A C 1
ATOM 742 O O . ALA A 1 97 ? 12.952 -11.468 -7.921 1.00 93.69 97 ALA A O 1
ATOM 743 N N . GLY A 1 98 ? 11.070 -12.431 -8.678 1.00 95.38 98 GLY A N 1
ATOM 744 C CA . GLY A 1 98 ? 10.668 -12.984 -7.381 1.00 95.38 98 GLY A CA 1
ATOM 745 C C . GLY A 1 98 ? 10.255 -11.909 -6.372 1.00 95.38 98 GLY A C 1
ATOM 746 O O . GLY A 1 98 ? 10.404 -12.109 -5.167 1.00 95.38 98 GLY A O 1
ATOM 747 N N . GLY A 1 99 ? 9.803 -10.750 -6.861 1.00 97.00 99 GLY A N 1
ATOM 748 C CA . GLY A 1 99 ? 9.201 -9.715 -6.026 1.00 97.00 99 GLY A CA 1
ATOM 749 C C . GLY A 1 99 ? 7.845 -10.143 -5.461 1.00 97.00 99 GLY A C 1
ATOM 750 O O . GLY A 1 99 ? 7.243 -11.130 -5.883 1.00 97.00 99 GLY A O 1
ATOM 751 N N . GLU A 1 100 ? 7.344 -9.381 -4.499 1.00 97.69 100 GLU A N 1
ATOM 752 C CA . GLU A 1 100 ? 5.998 -9.561 -3.968 1.00 97.69 100 GLU A CA 1
ATOM 753 C C . GLU A 1 100 ? 4.976 -8.868 -4.880 1.00 97.69 100 GLU A C 1
ATOM 755 O O . GLU A 1 100 ? 5.157 -7.714 -5.267 1.00 97.69 100 GLU A O 1
ATOM 760 N N . HIS A 1 101 ? 3.894 -9.569 -5.225 1.00 98.12 101 HIS A N 1
ATOM 761 C CA . HIS A 1 101 ? 2.801 -8.981 -6.000 1.00 98.12 101 HIS A CA 1
ATOM 762 C C . HIS A 1 101 ? 2.112 -7.870 -5.183 1.00 98.12 101 HIS A C 1
ATOM 764 O O . HIS A 1 101 ? 1.872 -8.082 -3.989 1.00 98.12 101 HIS A O 1
ATOM 770 N N . PRO A 1 102 ? 1.734 -6.717 -5.776 1.00 97.88 102 PRO A N 1
ATOM 771 C CA . PRO A 1 102 ? 1.134 -5.608 -5.027 1.00 97.88 102 PRO A CA 1
ATOM 772 C C . PRO A 1 102 ? -0.113 -6.026 -4.234 1.00 97.88 102 PRO A C 1
ATOM 774 O O . PRO A 1 102 ? -0.255 -5.656 -3.072 1.00 97.88 102 PRO A O 1
ATOM 777 N N . ASP A 1 103 ? -0.969 -6.879 -4.798 1.00 98.19 103 ASP A N 1
ATOM 778 C CA . ASP A 1 103 ? -2.164 -7.368 -4.092 1.00 98.19 103 ASP A CA 1
ATOM 779 C C . ASP A 1 103 ? -1.833 -8.230 -2.863 1.00 98.19 103 ASP A C 1
ATOM 781 O O . ASP A 1 103 ? -2.572 -8.216 -1.880 1.00 98.19 103 ASP A O 1
ATOM 785 N N . ALA A 1 104 ? -0.703 -8.948 -2.876 1.00 98.25 104 ALA A N 1
ATOM 786 C CA . ALA A 1 104 ? -0.249 -9.709 -1.715 1.00 98.25 104 ALA A CA 1
ATOM 787 C C . ALA A 1 104 ? 0.223 -8.774 -0.589 1.00 98.25 104 ALA A C 1
ATOM 789 O O . ALA A 1 104 ? -0.126 -9.001 0.573 1.00 98.25 104 ALA A O 1
ATOM 790 N N . VAL A 1 105 ? 0.923 -7.684 -0.939 1.00 98.38 105 VAL A N 1
ATOM 791 C CA . VAL A 1 105 ? 1.303 -6.614 0.003 1.00 98.38 105 VAL A CA 1
ATOM 792 C C . VAL A 1 105 ? 0.055 -6.001 0.641 1.00 98.38 105 VAL A C 1
ATOM 794 O O . VAL A 1 105 ? -0.025 -5.902 1.866 1.00 98.38 105 VAL A O 1
ATOM 797 N N . VAL A 1 106 ?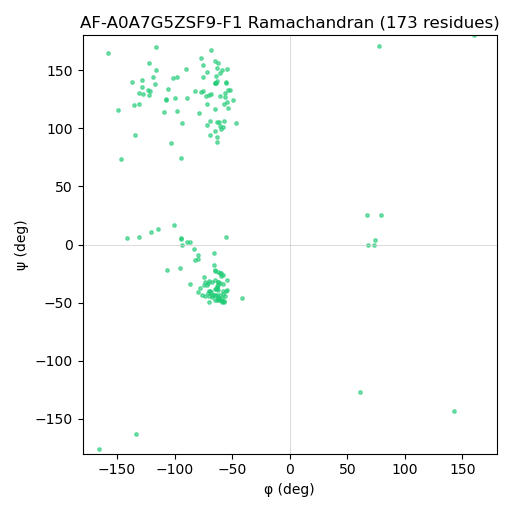 -0.940 -5.641 -0.177 1.00 98.19 106 VAL A N 1
ATOM 798 C CA . VAL A 1 106 ? -2.218 -5.079 0.288 1.00 98.19 106 VAL A CA 1
ATOM 799 C C . VAL A 1 106 ? -2.922 -6.045 1.237 1.00 98.19 106 VAL A C 1
ATOM 801 O O . VAL A 1 106 ? -3.304 -5.652 2.338 1.00 98.19 106 VAL A O 1
ATOM 804 N N . ALA A 1 107 ? -3.052 -7.318 0.856 1.00 98.31 107 ALA A N 1
ATOM 805 C CA . ALA A 1 107 ? -3.749 -8.315 1.661 1.00 98.31 107 ALA A CA 1
ATOM 806 C C . ALA A 1 107 ? -3.119 -8.484 3.055 1.00 98.31 107 ALA A C 1
ATOM 808 O O . ALA A 1 107 ? -3.831 -8.477 4.064 1.00 98.31 107 ALA A O 1
ATOM 809 N N . ARG A 1 108 ? -1.784 -8.586 3.146 1.00 98.06 108 ARG A N 1
ATOM 810 C CA . ARG A 1 108 ? -1.111 -8.711 4.451 1.00 98.06 108 ARG A CA 1
ATOM 811 C C . ARG A 1 108 ? -1.153 -7.423 5.272 1.00 98.06 108 ARG A C 1
ATOM 813 O O . ARG A 1 108 ? -1.224 -7.514 6.497 1.00 98.06 108 ARG A O 1
ATOM 820 N N . ALA A 1 109 ? -1.123 -6.256 4.625 1.00 97.81 109 ALA A N 1
ATOM 821 C CA . ALA A 1 109 ? -1.196 -4.962 5.297 1.00 97.81 109 ALA A CA 1
ATOM 822 C C . ALA A 1 109 ? -2.599 -4.702 5.869 1.00 97.81 109 ALA A C 1
ATOM 824 O O . ALA A 1 109 ? -2.714 -4.280 7.015 1.00 97.81 109 ALA A O 1
ATOM 825 N N . LEU A 1 110 ? -3.662 -5.038 5.129 1.00 97.25 110 LEU A N 1
ATOM 826 C CA . LEU A 1 110 ? -5.041 -4.982 5.626 1.00 97.25 110 LEU A CA 1
ATOM 827 C C . LEU A 1 110 ? -5.252 -5.931 6.808 1.00 97.25 110 LEU A C 1
ATOM 829 O O . LEU A 1 110 ? -5.768 -5.525 7.845 1.00 97.25 110 LEU A O 1
ATOM 833 N N . ALA A 1 111 ? -4.777 -7.175 6.701 1.00 96.88 111 ALA A N 1
ATOM 834 C CA . ALA A 1 111 ? -4.875 -8.125 7.806 1.00 96.88 111 ALA A CA 1
ATOM 835 C C . ALA A 1 111 ? -4.093 -7.657 9.050 1.00 96.88 111 ALA A C 1
ATOM 837 O O . ALA A 1 111 ? -4.511 -7.921 10.176 1.00 96.88 111 ALA A O 1
ATOM 838 N N . ALA A 1 112 ? -2.957 -6.977 8.867 1.00 96.62 112 ALA A N 1
ATOM 839 C CA . ALA A 1 112 ? -2.206 -6.377 9.968 1.00 96.62 112 ALA A CA 1
ATOM 840 C C . ALA A 1 112 ? -2.915 -5.151 10.558 1.00 96.62 112 ALA A C 1
ATOM 842 O O . ALA A 1 112 ? -2.869 -4.965 11.771 1.00 96.62 112 ALA A O 1
ATOM 843 N N . LEU A 1 113 ? -3.604 -4.352 9.737 1.00 95.69 113 LEU A N 1
ATOM 844 C CA . LEU A 1 113 ? -4.422 -3.228 10.197 1.00 95.69 113 LEU A CA 1
ATOM 845 C C . LEU A 1 113 ? -5.570 -3.706 11.089 1.00 95.69 113 LEU A C 1
ATOM 847 O O . LEU A 1 113 ? -5.777 -3.155 12.168 1.00 95.69 113 LEU A O 1
ATOM 851 N N . ASP A 1 114 ? -6.257 -4.771 10.676 1.00 94.88 114 ASP A N 1
ATOM 852 C CA . ASP A 1 114 ? -7.326 -5.380 11.467 1.00 94.88 114 ASP A CA 1
ATOM 853 C C . ASP A 1 114 ? -6.806 -5.893 12.816 1.00 94.88 114 ASP A C 1
ATOM 855 O O . ASP A 1 114 ? -7.417 -5.615 13.845 1.00 94.88 114 ASP A O 1
ATOM 859 N N . ARG A 1 115 ? -5.641 -6.559 12.840 1.00 93.81 115 ARG A N 1
ATOM 860 C CA . ARG A 1 115 ? -5.000 -6.996 14.094 1.00 93.81 115 ARG A CA 1
ATOM 861 C C . ARG A 1 115 ? -4.568 -5.824 14.970 1.00 93.81 115 ARG A C 1
ATOM 863 O O . ARG A 1 115 ? -4.792 -5.854 16.173 1.00 93.81 115 ARG A O 1
ATOM 870 N N . ALA A 1 116 ? -3.978 -4.785 14.382 1.00 91.88 116 ALA A N 1
ATOM 871 C CA . ALA A 1 116 ? -3.557 -3.597 15.118 1.00 91.88 116 ALA A CA 1
ATOM 872 C C . ALA A 1 116 ? -4.750 -2.902 15.787 1.00 91.88 116 ALA A C 1
ATOM 874 O O . ALA A 1 116 ? -4.616 -2.384 16.889 1.00 91.88 116 ALA A O 1
ATOM 875 N N . ALA A 1 117 ? -5.936 -2.937 15.176 1.00 89.88 117 ALA A N 1
ATOM 876 C CA . ALA A 1 117 ? -7.144 -2.389 15.783 1.00 89.88 117 ALA A CA 1
ATOM 877 C C . ALA A 1 117 ? -7.500 -3.052 17.123 1.00 89.88 117 ALA A C 1
ATOM 879 O O . ALA A 1 117 ? -8.195 -2.435 17.929 1.00 89.88 117 ALA A O 1
ATOM 880 N N . ASP A 1 118 ? -7.069 -4.290 17.367 1.00 90.06 118 ASP A N 1
ATOM 881 C CA . ASP A 1 118 ? -7.335 -5.003 18.618 1.00 90.06 118 ASP A CA 1
ATOM 882 C C . ASP A 1 118 ? -6.394 -4.588 19.760 1.00 90.06 118 ASP A C 1
ATOM 884 O O . ASP A 1 118 ? -6.687 -4.868 20.925 1.00 90.06 118 ASP A O 1
ATOM 888 N N . ASP A 1 119 ? -5.317 -3.854 19.457 1.00 88.50 119 ASP A N 1
ATOM 889 C CA . ASP A 1 119 ? -4.353 -3.367 20.448 1.00 88.50 119 ASP A CA 1
ATOM 890 C C . ASP A 1 119 ? -4.804 -2.078 21.165 1.00 88.50 119 ASP A C 1
ATOM 892 O O . ASP A 1 119 ? -4.235 -1.719 22.202 1.00 88.50 119 ASP A O 1
ATOM 896 N N . GLY A 1 120 ? -5.835 -1.384 20.663 1.00 87.44 120 GLY A N 1
ATOM 897 C CA . GLY A 1 120 ? -6.416 -0.216 21.329 1.00 87.44 120 GLY A CA 1
ATOM 898 C C . GLY A 1 120 ? -7.224 0.715 20.424 1.00 87.44 120 GLY A C 1
ATOM 899 O O . GLY A 1 120 ? -7.357 0.500 19.222 1.00 87.44 120 GLY A O 1
ATOM 900 N N . ASP A 1 121 ? -7.759 1.782 21.025 1.00 85.94 121 ASP A N 1
ATOM 901 C CA . ASP A 1 121 ? -8.527 2.808 20.305 1.00 85.94 121 ASP A CA 1
ATOM 902 C C . ASP A 1 121 ? -7.634 3.735 19.466 1.00 85.94 121 ASP A C 1
ATOM 904 O O . ASP A 1 121 ? -8.084 4.261 18.451 1.00 85.94 121 ASP A O 1
ATOM 908 N N . GLU A 1 122 ? -6.373 3.925 19.868 1.00 90.38 122 GLU A N 1
ATOM 909 C CA . GLU A 1 122 ? -5.367 4.687 19.126 1.00 90.38 122 GLU A CA 1
ATOM 910 C C . GLU A 1 122 ? -4.071 3.884 19.009 1.00 90.38 122 GLU A C 1
ATOM 912 O O . GLU A 1 122 ? -3.457 3.530 20.019 1.00 90.38 122 GLU A O 1
ATOM 917 N N . VAL A 1 123 ? -3.633 3.619 17.777 1.00 91.00 123 VAL A N 1
ATOM 918 C CA . VAL A 1 123 ? -2.438 2.809 17.505 1.00 91.00 123 VAL A CA 1
ATOM 919 C C . VAL A 1 123 ? -1.487 3.541 16.570 1.00 91.00 123 VAL A C 1
ATOM 921 O O . VAL A 1 123 ? -1.901 4.116 15.568 1.00 91.00 123 VAL A O 1
ATOM 924 N N . LEU A 1 124 ? -0.192 3.518 16.889 1.00 92.25 124 LEU A N 1
ATOM 925 C CA . LEU A 1 124 ? 0.865 3.981 15.992 1.00 92.25 124 LEU A CA 1
ATOM 926 C C . LEU A 1 124 ? 1.478 2.779 15.272 1.00 92.25 124 LEU A C 1
ATOM 928 O O . LEU A 1 124 ? 2.150 1.952 15.886 1.00 92.25 124 LEU A O 1
ATOM 932 N N . VAL A 1 125 ? 1.297 2.731 13.960 1.00 92.62 125 VAL A N 1
ATOM 933 C CA . VAL A 1 125 ? 1.923 1.774 13.056 1.00 92.62 125 VAL A CA 1
ATOM 934 C C . VAL A 1 125 ? 3.111 2.443 12.371 1.00 92.62 125 VAL A C 1
ATOM 936 O O . VAL A 1 125 ? 2.994 3.489 11.739 1.00 92.62 125 VAL A O 1
ATOM 939 N N . VAL A 1 126 ? 4.284 1.824 12.465 1.00 92.62 126 VAL A N 1
ATOM 940 C CA . VAL A 1 126 ? 5.474 2.269 11.732 1.00 92.62 126 VAL A CA 1
ATOM 941 C C . VAL A 1 126 ? 5.765 1.253 10.639 1.00 92.62 126 VAL A C 1
ATOM 943 O O . VAL A 1 126 ? 6.110 0.111 10.935 1.00 92.62 126 VAL A O 1
ATOM 946 N N . THR A 1 127 ? 5.634 1.674 9.386 1.00 94.38 127 THR A N 1
ATOM 947 C CA . THR A 1 127 ? 5.816 0.830 8.200 1.00 94.38 127 THR A CA 1
ATOM 948 C C . THR A 1 127 ? 6.693 1.552 7.171 1.00 94.38 127 THR A C 1
ATOM 950 O O . THR A 1 127 ? 7.449 2.469 7.501 1.00 94.38 127 THR A O 1
ATOM 953 N N . SER A 1 128 ? 6.662 1.093 5.933 1.00 91.88 128 SER A N 1
ATOM 954 C CA . SER A 1 128 ? 7.533 1.487 4.842 1.00 91.88 128 SER A CA 1
ATOM 955 C C . SER A 1 128 ? 6.748 2.165 3.717 1.00 91.88 128 SER A C 1
ATOM 957 O O . SER A 1 128 ? 5.518 2.207 3.739 1.00 91.88 128 SER A O 1
ATOM 959 N N . GLY A 1 129 ? 7.464 2.761 2.762 1.00 92.12 129 GLY A N 1
ATOM 960 C CA . GLY A 1 129 ? 6.879 3.702 1.809 1.00 92.12 129 GLY A CA 1
ATOM 961 C C . GLY A 1 129 ? 5.948 3.044 0.795 1.00 92.12 129 GLY A C 1
ATOM 962 O O . GLY A 1 129 ? 4.858 3.553 0.555 1.00 92.12 129 GLY A O 1
ATOM 963 N N . VAL A 1 130 ? 6.343 1.904 0.225 1.00 93.81 130 VAL A N 1
ATOM 964 C CA . VAL A 1 130 ? 5.500 1.218 -0.767 1.00 93.81 130 VAL A CA 1
ATOM 965 C C . VAL A 1 130 ? 4.312 0.550 -0.085 1.00 93.81 130 VAL A C 1
ATOM 967 O O . VAL A 1 130 ? 3.182 0.726 -0.534 1.00 93.81 130 VAL A O 1
ATOM 970 N N . THR A 1 131 ? 4.537 -0.137 1.038 1.00 96.31 131 THR A N 1
ATOM 971 C CA . THR A 1 131 ? 3.451 -0.760 1.811 1.00 96.31 131 THR A CA 1
ATOM 972 C C . THR A 1 131 ? 2.372 0.244 2.221 1.00 96.31 131 THR A C 1
ATOM 974 O O . THR A 1 131 ? 1.190 -0.063 2.065 1.00 96.31 131 THR A O 1
ATOM 977 N N . ILE A 1 132 ? 2.734 1.444 2.704 1.00 95.38 132 ILE A N 1
ATOM 978 C CA . ILE A 1 132 ? 1.714 2.428 3.095 1.00 95.38 132 ILE A CA 1
ATOM 979 C C . ILE A 1 132 ? 0.944 2.975 1.893 1.00 95.38 132 ILE A C 1
ATOM 981 O O . ILE A 1 132 ? -0.270 3.105 1.983 1.00 95.38 132 ILE A O 1
ATOM 985 N N . LEU A 1 133 ? 1.609 3.253 0.767 1.00 94.81 133 LEU A N 1
ATOM 986 C CA . LEU A 1 133 ? 0.925 3.759 -0.425 1.00 94.81 133 LEU A CA 1
ATOM 987 C C . LEU A 1 133 ? -0.083 2.746 -0.962 1.00 94.81 133 LEU A C 1
ATOM 989 O O . LEU A 1 133 ? -1.233 3.103 -1.183 1.00 94.81 133 LEU A O 1
ATOM 993 N N . LEU A 1 134 ? 0.323 1.480 -1.092 1.00 96.44 134 LEU A N 1
ATOM 994 C CA . LEU A 1 134 ? -0.566 0.417 -1.557 1.00 96.44 134 LEU A CA 1
ATOM 995 C C . LEU A 1 134 ? -1.754 0.203 -0.613 1.00 96.44 134 LEU A C 1
ATOM 997 O O . LEU A 1 134 ? -2.870 -0.032 -1.071 1.00 96.44 134 LEU A O 1
ATOM 1001 N N . LEU A 1 135 ? -1.527 0.282 0.702 1.00 96.62 135 LEU A N 1
ATOM 1002 C CA . LEU A 1 135 ? -2.605 0.184 1.682 1.00 96.62 135 LEU A CA 1
ATOM 1003 C C . LEU A 1 135 ? -3.578 1.364 1.564 1.00 96.62 135 LEU A C 1
ATOM 1005 O O . LEU A 1 135 ? -4.782 1.144 1.542 1.00 96.62 135 LEU A O 1
ATOM 1009 N N . LEU A 1 136 ? -3.078 2.600 1.497 1.00 96.00 136 LEU A N 1
ATOM 1010 C CA . LEU A 1 136 ? -3.923 3.792 1.399 1.00 96.00 136 LEU A CA 1
ATOM 1011 C C . LEU A 1 136 ? -4.738 3.803 0.101 1.00 96.00 136 LEU A C 1
ATOM 1013 O O . LEU A 1 136 ? -5.936 4.068 0.157 1.00 96.00 136 LEU A O 1
ATOM 1017 N N . ASP A 1 137 ? -4.119 3.450 -1.025 1.00 95.12 137 ASP A N 1
ATOM 1018 C CA . ASP A 1 137 ? -4.789 3.279 -2.320 1.00 95.12 137 ASP A CA 1
ATOM 1019 C C . ASP A 1 137 ? -5.920 2.241 -2.230 1.00 95.12 137 ASP A C 1
ATOM 1021 O O . ASP A 1 137 ? -7.069 2.520 -2.565 1.00 95.12 137 ASP A O 1
ATOM 1025 N N . ALA A 1 138 ? -5.643 1.066 -1.650 1.00 96.25 138 ALA A N 1
ATOM 1026 C CA . ALA A 1 138 ? -6.650 0.021 -1.455 1.00 96.25 138 ALA A CA 1
ATOM 1027 C C . ALA A 1 138 ? -7.809 0.440 -0.530 1.00 96.25 138 ALA A C 1
ATOM 1029 O O . ALA A 1 138 ? -8.901 -0.124 -0.610 1.00 96.25 138 ALA A O 1
ATOM 1030 N N . LEU A 1 139 ? -7.583 1.420 0.348 1.00 96.25 139 LEU A N 1
ATOM 1031 C CA . LEU A 1 139 ? -8.608 2.030 1.196 1.00 96.25 139 LEU A CA 1
ATOM 1032 C C . LEU A 1 139 ? -9.349 3.194 0.512 1.00 96.25 139 LEU A C 1
ATOM 1034 O O . LEU A 1 139 ? -10.215 3.809 1.137 1.00 96.25 139 LEU A O 1
ATOM 1038 N N . GLY A 1 140 ? -9.033 3.490 -0.750 1.00 95.12 140 GLY A N 1
ATOM 1039 C CA . GLY A 1 140 ? -9.652 4.551 -1.540 1.00 95.12 140 GLY A CA 1
ATOM 1040 C C . GLY A 1 140 ? -9.121 5.949 -1.227 1.00 95.12 140 GLY A C 1
ATOM 1041 O O . GLY A 1 140 ? -9.860 6.919 -1.393 1.00 95.12 140 GLY A O 1
ATOM 1042 N N . ALA A 1 141 ? -7.886 6.073 -0.728 1.00 94.50 141 ALA A N 1
ATOM 1043 C CA . ALA A 1 141 ? -7.240 7.377 -0.620 1.00 94.50 141 ALA A CA 1
ATOM 1044 C C . ALA A 1 141 ? -7.022 7.988 -2.008 1.00 94.50 141 ALA A C 1
ATOM 1046 O O . ALA A 1 141 ? -6.562 7.308 -2.920 1.00 94.50 141 ALA A O 1
ATOM 1047 N N . ASP A 1 142 ? -7.261 9.291 -2.123 1.00 90.94 142 ASP A N 1
ATOM 1048 C CA . ASP A 1 142 ? -6.702 10.078 -3.217 1.00 90.94 142 ASP A CA 1
ATOM 1049 C C . ASP A 1 142 ? -5.195 10.250 -2.970 1.00 90.94 142 ASP A C 1
ATOM 1051 O O . ASP A 1 142 ? -4.784 10.738 -1.910 1.00 90.94 142 ASP A O 1
ATOM 1055 N N . LEU A 1 143 ? -4.384 9.778 -3.915 1.00 90.19 143 LEU A N 1
ATOM 1056 C CA . LEU A 1 143 ? -2.924 9.836 -3.874 1.00 90.19 143 LEU A CA 1
ATOM 1057 C C . LEU A 1 143 ? -2.345 10.614 -5.064 1.00 90.19 143 LEU A C 1
ATOM 1059 O O . LEU A 1 143 ? -1.124 10.605 -5.240 1.00 90.19 143 LEU A O 1
ATOM 1063 N N . ASP A 1 144 ? -3.170 11.317 -5.847 1.00 87.31 144 ASP A N 1
ATOM 1064 C CA . ASP A 1 144 ? -2.727 12.041 -7.048 1.00 87.31 144 ASP A CA 1
ATOM 1065 C C . ASP A 1 144 ? -1.689 13.132 -6.717 1.00 87.31 144 ASP A C 1
ATOM 1067 O O . ASP A 1 144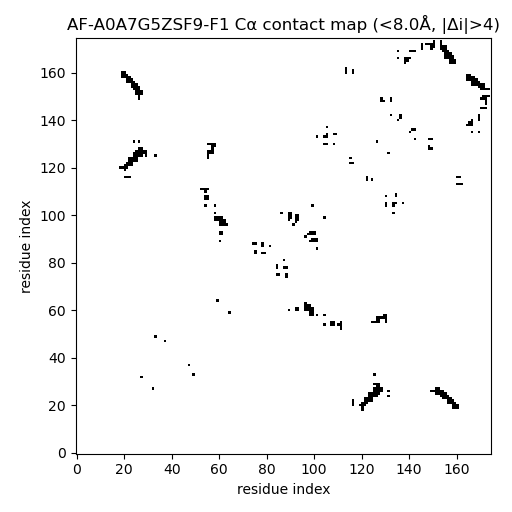 ? -0.844 13.494 -7.541 1.00 87.31 144 ASP A O 1
ATOM 1071 N N . HIS A 1 145 ? -1.686 13.633 -5.477 1.00 82.62 145 HIS A N 1
ATOM 1072 C CA . HIS A 1 145 ? -0.699 14.595 -4.977 1.00 82.62 145 HIS A CA 1
ATOM 1073 C C . HIS A 1 145 ? 0.646 13.965 -4.565 1.00 82.62 145 HIS A C 1
ATOM 1075 O O . HIS A 1 145 ? 1.620 14.680 -4.297 1.00 82.62 145 HIS A O 1
ATOM 1081 N N . VAL A 1 146 ? 0.758 12.635 -4.505 1.00 82.88 146 VAL A N 1
ATOM 1082 C CA . VAL A 1 146 ? 1.947 11.923 -4.006 1.00 82.88 146 VAL A CA 1
ATOM 1083 C C . VAL A 1 146 ? 2.896 11.539 -5.148 1.00 82.88 146 VAL A C 1
ATOM 1085 O O . VAL A 1 146 ? 3.041 10.385 -5.528 1.00 82.88 146 VAL A O 1
ATOM 1088 N N . VAL A 1 147 ? 3.617 12.529 -5.676 1.00 76.56 147 VAL A N 1
ATOM 1089 C CA . VAL A 1 147 ? 4.501 12.368 -6.850 1.00 76.56 147 VAL A CA 1
ATOM 1090 C C . VAL A 1 147 ? 5.821 11.623 -6.568 1.00 76.56 147 VAL A C 1
ATOM 1092 O O . VAL A 1 147 ? 6.321 10.904 -7.429 1.00 76.56 147 VAL A O 1
ATOM 1095 N N . ALA A 1 148 ? 6.425 11.793 -5.384 1.00 73.50 148 ALA A N 1
ATOM 1096 C CA . ALA A 1 148 ? 7.778 11.288 -5.076 1.00 73.50 148 ALA A CA 1
ATOM 1097 C C . ALA A 1 148 ? 7.814 10.188 -3.994 1.00 73.50 148 ALA A C 1
ATOM 1099 O O . ALA A 1 148 ? 8.879 9.848 -3.474 1.00 73.50 148 ALA A O 1
ATOM 1100 N N . GLY A 1 149 ? 6.649 9.626 -3.663 1.00 81.19 149 GLY A N 1
ATOM 1101 C CA . GLY A 1 149 ? 6.461 8.745 -2.514 1.00 81.19 149 GLY A CA 1
ATOM 1102 C C . GLY A 1 149 ? 6.375 9.498 -1.178 1.00 81.19 149 GLY A C 1
ATOM 1103 O O . GLY A 1 149 ? 6.614 10.707 -1.113 1.00 81.19 149 GLY A O 1
ATOM 1104 N N . PRO A 1 150 ? 6.007 8.800 -0.090 1.00 84.81 150 PRO A N 1
ATOM 1105 C CA . PRO A 1 150 ? 5.849 9.407 1.222 1.00 84.81 150 PRO A CA 1
ATOM 1106 C C . PRO A 1 150 ? 7.205 9.850 1.781 1.00 84.81 150 PRO A C 1
ATOM 1108 O O . PRO A 1 150 ? 8.149 9.059 1.853 1.00 84.81 150 PRO A O 1
ATOM 1111 N N . ALA A 1 151 ? 7.300 11.100 2.241 1.00 85.31 151 ALA A N 1
ATOM 1112 C CA . ALA A 1 151 ? 8.493 11.571 2.937 1.00 85.31 151 ALA A CA 1
ATOM 1113 C C . ALA A 1 151 ? 8.730 10.748 4.213 1.00 85.31 151 ALA A C 1
ATOM 1115 O O . ALA A 1 151 ? 7.775 10.321 4.862 1.00 85.31 151 ALA A O 1
ATOM 1116 N N . ASN A 1 152 ? 9.990 10.537 4.605 1.00 84.88 152 ASN A N 1
ATOM 1117 C CA . ASN A 1 152 ? 10.295 9.887 5.884 1.00 84.88 152 ASN A CA 1
ATOM 1118 C C . ASN A 1 152 ? 9.611 10.643 7.028 1.00 84.88 152 ASN A C 1
ATOM 1120 O O . ASN A 1 152 ? 9.641 11.872 7.040 1.00 84.88 152 ASN A O 1
ATOM 1124 N N . LEU A 1 153 ? 9.063 9.915 8.005 1.00 86.12 153 LEU A N 1
ATOM 1125 C CA . LEU A 1 153 ? 8.291 10.467 9.134 1.00 86.12 153 LEU A CA 1
ATOM 1126 C C . LEU A 1 153 ? 6.942 11.090 8.772 1.00 86.12 153 LEU A C 1
ATOM 1128 O O . LEU A 1 153 ? 6.253 11.552 9.682 1.00 86.12 153 LEU A O 1
ATOM 1132 N N . SER A 1 154 ? 6.543 11.106 7.500 1.00 88.81 154 SER A N 1
ATOM 1133 C CA . SER A 1 154 ? 5.192 11.539 7.148 1.00 88.81 154 SER A CA 1
ATOM 1134 C C . SER A 1 154 ? 4.152 10.658 7.836 1.00 88.81 154 SER A C 1
ATOM 1136 O O . SER A 1 154 ? 4.424 9.496 8.156 1.00 88.81 154 SER A O 1
ATOM 1138 N N . VAL A 1 155 ? 2.988 11.247 8.121 1.00 90.94 155 VAL A N 1
ATOM 1139 C CA . VAL A 1 155 ? 1.928 10.586 8.876 1.00 90.94 155 VAL A CA 1
ATOM 1140 C C . VAL A 1 155 ? 0.638 10.550 8.083 1.00 90.94 155 VAL A C 1
ATOM 1142 O O . VAL A 1 155 ? 0.197 11.573 7.563 1.00 90.94 155 VAL A O 1
ATOM 1145 N N . SER A 1 156 ? 0.021 9.375 8.049 1.00 92.94 156 SER A N 1
ATOM 1146 C CA . SER A 1 156 ? -1.339 9.176 7.547 1.00 92.94 156 SER A CA 1
ATOM 1147 C C . SER A 1 156 ? -2.238 8.709 8.682 1.00 92.94 156 SER A C 1
ATOM 1149 O O . SER A 1 156 ? -1.775 8.044 9.612 1.00 92.94 156 SER A O 1
ATOM 1151 N N . THR A 1 157 ? -3.518 9.048 8.604 1.00 93.94 157 THR A N 1
ATOM 1152 C CA . THR A 1 157 ? -4.519 8.668 9.599 1.00 93.94 157 THR A CA 1
ATOM 1153 C C . THR A 1 157 ? -5.629 7.883 8.920 1.00 93.94 157 THR A C 1
ATOM 1155 O O . THR A 1 157 ? -6.200 8.327 7.921 1.00 93.94 157 THR A O 1
ATOM 1158 N N . VAL A 1 158 ? -5.935 6.718 9.486 1.00 95.50 158 VAL A N 1
ATOM 1159 C CA . VAL A 1 158 ? -7.120 5.926 9.150 1.00 95.50 158 VAL A CA 1
ATOM 1160 C C . VAL A 1 158 ? -8.003 5.777 10.375 1.00 95.50 158 VAL A C 1
ATOM 1162 O O . VAL A 1 158 ? -7.522 5.644 11.501 1.00 95.50 158 VAL A O 1
ATOM 1165 N N . GLU A 1 159 ? -9.308 5.790 10.146 1.00 94.94 159 GLU A N 1
ATOM 1166 C CA . GLU A 1 159 ? -10.326 5.638 11.176 1.00 94.94 159 GLU A CA 1
ATOM 1167 C C . GLU A 1 159 ? -11.301 4.540 10.770 1.00 94.94 159 GLU A C 1
ATOM 1169 O O . GLU A 1 159 ? -11.662 4.421 9.598 1.00 94.94 159 GLU A O 1
ATOM 1174 N N . GLY A 1 160 ? -11.744 3.733 11.731 1.00 92.81 160 GLY A N 1
ATOM 1175 C CA . GLY A 1 160 ? -12.705 2.671 11.459 1.00 92.81 160 GLY A CA 1
ATOM 1176 C C . GLY A 1 160 ? -12.466 1.402 12.258 1.00 92.81 160 GLY A C 1
ATOM 1177 O O . GLY A 1 160 ? -12.140 1.450 13.442 1.00 92.81 160 GLY A O 1
ATOM 1178 N N . GLY A 1 161 ? -12.709 0.267 11.612 1.00 89.56 161 GLY A N 1
ATOM 1179 C CA . GLY A 1 161 ? -12.511 -1.061 12.177 1.00 89.56 161 GLY A CA 1
ATOM 1180 C C . GLY A 1 161 ? -12.535 -2.134 11.090 1.00 89.56 161 GLY A C 1
ATOM 1181 O O . GLY A 1 161 ? -12.673 -1.795 9.911 1.00 89.56 161 GLY A O 1
ATOM 1182 N N . PRO A 1 162 ? -12.445 -3.419 11.472 1.00 86.88 162 PRO A N 1
ATOM 1183 C CA . PRO A 1 162 ? -12.353 -4.523 10.524 1.00 86.88 162 PRO A CA 1
ATOM 1184 C C . PRO A 1 162 ? -13.414 -4.472 9.421 1.00 86.88 162 PRO A C 1
ATOM 1186 O O . PRO A 1 162 ? -14.613 -4.373 9.692 1.00 86.88 162 PRO A O 1
ATOM 1189 N N . GLY A 1 163 ? -12.956 -4.491 8.166 1.00 86.50 163 GLY A N 1
ATOM 1190 C CA . GLY A 1 163 ? -13.799 -4.404 6.96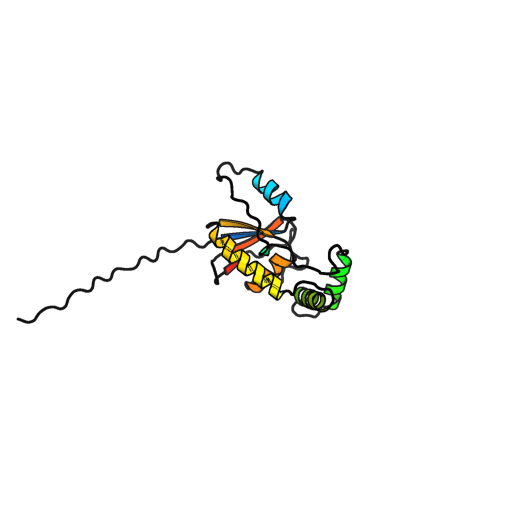5 1.00 86.50 163 GLY A CA 1
ATOM 1191 C C . GLY A 1 163 ? -14.398 -3.022 6.657 1.00 86.50 163 GLY A C 1
ATOM 1192 O O . GLY A 1 163 ? -15.109 -2.879 5.665 1.00 86.50 163 GLY A O 1
ATOM 1193 N N . ARG A 1 164 ? -14.132 -1.996 7.474 1.00 92.44 164 ARG A N 1
ATOM 1194 C CA . ARG A 1 164 ? -14.624 -0.624 7.282 1.00 92.44 164 ARG A CA 1
ATOM 1195 C C . ARG A 1 164 ? -13.593 0.387 7.775 1.00 92.44 164 ARG A C 1
ATOM 1197 O O . ARG A 1 164 ? -13.780 1.036 8.807 1.00 92.44 164 ARG A O 1
ATOM 1204 N N . TRP A 1 165 ? -12.523 0.533 7.012 1.00 95.31 165 TRP A N 1
ATOM 1205 C CA . TRP A 1 165 ? -11.509 1.560 7.220 1.00 95.31 165 TRP A CA 1
ATOM 1206 C C . TRP A 1 165 ? -11.762 2.753 6.303 1.00 95.31 165 TRP A C 1
ATOM 1208 O O . TRP A 1 165 ? -12.220 2.592 5.176 1.00 95.31 165 TRP A O 1
ATOM 1218 N N . CYS A 1 166 ? -11.481 3.950 6.802 1.00 95.81 166 CYS A N 1
ATOM 1219 C CA . CYS A 1 166 ? -11.570 5.195 6.055 1.00 95.81 166 CYS A CA 1
ATOM 1220 C C . CYS A 1 166 ? -10.280 5.983 6.257 1.00 95.81 166 CYS A C 1
ATOM 1222 O O . CYS A 1 166 ? -9.842 6.174 7.392 1.00 95.81 166 CYS A O 1
ATOM 1224 N N . VAL A 1 167 ? -9.676 6.450 5.170 1.00 95.88 167 VAL A N 1
ATOM 1225 C CA . VAL A 1 167 ? -8.511 7.335 5.227 1.00 95.88 167 VAL A CA 1
ATOM 1226 C C . VAL A 1 167 ? -9.006 8.745 5.529 1.00 95.88 167 VAL A C 1
ATOM 1228 O O . VAL A 1 167 ? -9.699 9.351 4.719 1.00 95.88 167 VAL A O 1
ATOM 1231 N N . THR A 1 168 ? -8.668 9.274 6.704 1.00 93.62 168 THR A N 1
ATOM 1232 C CA . THR A 1 168 ? -9.024 10.651 7.091 1.00 93.62 168 THR A CA 1
ATOM 1233 C C . THR A 1 168 ? -7.913 11.643 6.796 1.00 93.62 168 THR A C 1
ATOM 1235 O O . THR A 1 168 ? -8.167 12.840 6.671 1.00 93.62 168 THR A O 1
ATOM 1238 N N . ARG A 1 169 ? -6.683 11.147 6.642 1.00 91.44 169 ARG A N 1
ATOM 1239 C CA . ARG A 1 169 ? -5.545 11.910 6.142 1.00 91.44 169 ARG A CA 1
ATOM 1240 C C . ARG A 1 169 ? -4.601 10.983 5.392 1.00 91.44 169 ARG A C 1
ATOM 1242 O O . ARG A 1 169 ? -4.005 10.095 6.002 1.00 91.44 169 ARG A O 1
ATOM 1249 N N . ALA A 1 170 ? -4.439 11.204 4.094 1.00 88.44 170 ALA A N 1
ATOM 1250 C CA . ALA A 1 170 ? -3.367 10.580 3.330 1.00 88.44 170 ALA A CA 1
ATOM 1251 C C . ALA A 1 170 ? -2.037 11.289 3.616 1.00 88.44 170 ALA A C 1
ATOM 1253 O O . ALA A 1 170 ? -2.003 12.404 4.134 1.00 88.44 170 ALA A O 1
ATOM 1254 N N . VAL A 1 171 ? -0.931 10.609 3.332 1.00 83.06 171 VAL A N 1
ATOM 1255 C CA . VAL A 1 171 ? 0.413 11.172 3.473 1.00 83.06 171 VAL A CA 1
ATOM 1256 C C . VAL A 1 171 ? 0.549 12.496 2.707 1.00 83.06 171 VAL A C 1
ATOM 1258 O O . VAL A 1 171 ? 0.187 12.580 1.536 1.00 83.06 171 VAL A O 1
ATOM 1261 N N . ASP A 1 172 ? 1.116 13.507 3.367 1.00 73.12 172 ASP A N 1
ATOM 1262 C CA . ASP A 1 172 ? 1.566 14.743 2.724 1.00 73.12 172 ASP A CA 1
ATOM 1263 C C . ASP A 1 172 ? 3.026 14.617 2.271 1.00 73.12 172 ASP A C 1
ATOM 1265 O O . ASP A 1 172 ? 3.844 13.935 2.905 1.00 73.12 172 ASP A O 1
ATOM 1269 N N . GLN A 1 173 ? 3.384 15.334 1.205 1.00 58.97 173 GLN A N 1
ATOM 1270 C CA . GLN A 1 173 ? 4.793 15.583 0.913 1.00 58.97 173 GLN A CA 1
ATOM 1271 C C . GLN A 1 173 ? 5.390 16.448 2.029 1.00 58.97 173 GLN A C 1
ATOM 1273 O O . GLN A 1 173 ? 4.756 17.390 2.507 1.00 58.97 173 GLN A O 1
ATOM 1278 N N . ALA A 1 174 ? 6.614 16.134 2.459 1.00 53.03 174 ALA A N 1
ATOM 1279 C CA . ALA A 1 174 ? 7.372 17.090 3.254 1.00 53.03 174 ALA A CA 1
ATOM 1280 C C . ALA A 1 174 ? 7.651 18.305 2.361 1.00 53.03 174 ALA A C 1
ATOM 1282 O O . ALA A 1 174 ? 8.290 18.149 1.319 1.00 53.03 174 ALA A O 1
ATOM 1283 N N . MET A 1 175 ? 7.107 19.461 2.752 1.00 45.56 175 MET A N 1
ATOM 1284 C CA . MET A 1 175 ? 7.419 20.760 2.151 1.00 45.56 175 MET A CA 1
ATOM 1285 C C . MET A 1 175 ? 8.911 21.076 2.228 1.00 45.56 175 MET A C 1
ATOM 1287 O O . MET A 1 175 ? 9.527 20.745 3.269 1.00 45.56 175 MET A O 1
#

Mean predicted aligned error: 10.27 Å

Solvent-accessible surface area (backbone atoms only — not comparable to full-atom values): 10399 Å² total; per-residue (Å²): 142,81,85,81,81,84,84,79,78,80,75,76,79,78,72,73,78,74,74,76,25,36,40,36,40,31,25,49,75,51,72,66,46,58,57,52,61,69,66,59,71,67,95,80,70,73,85,75,86,85,84,87,61,80,37,46,49,60,67,48,49,37,77,51,62,91,54,59,69,68,60,56,52,52,48,36,61,73,31,62,87,43,97,50,23,66,56,51,44,32,42,49,30,28,76,76,35,66,16,44,39,52,68,58,49,32,54,36,33,53,55,40,50,44,54,49,54,74,79,39,59,69,38,83,46,61,25,28,55,64,39,50,52,48,41,40,47,76,50,68,42,83,56,88,86,55,83,85,56,61,31,76,70,30,54,27,34,36,40,40,52,80,98,49,64,39,64,80,35,64,61,49,70,74,127

pLDDT: mean 80.46, std 19.57, range [39.47, 98.38]

Sequence (175 aa):
MLRSPPTVARRAQRAGRASPRRAWFSTLRCRRTASGTARRPARCAPRARCGEDAGWREACFGTLEGARSATLARRLAHHRDA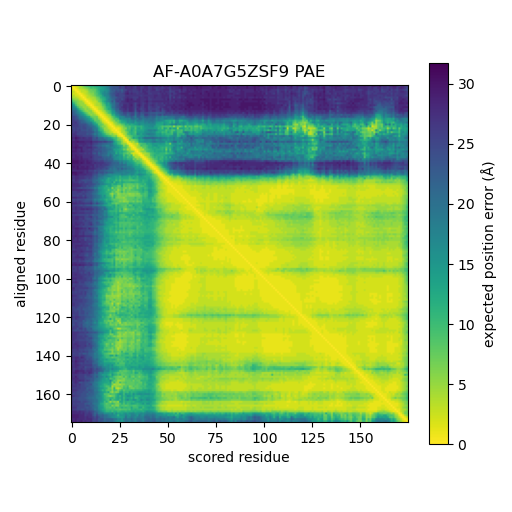ADPLRAVLTELSASAGGEHPDAVVARALAALDRAADDGDEVLVVTSGVTILLLLDALGADLDHVVAGPANLSVSTVEGGPGRWCVTRAVDQAM

Secondary structure (DSSP, 8-state):
--PPPP-----------PPPEEEEEEES-HHHHHHHHTTS--TT---------GGGSPPP-GGGTT--HHHHHHHHHHTTTSS-HHHHHHHHHHHHS-PPPHHHHHHHHHHHHHHHGGG-SEEEEEE-HHHHHHHHHHTT---TT-SS-PPTT-EEEEEEETTEEEEEEPPPPP-

Foldseek 3Di:
DDDDDDDDPPPPPPPPPDPWAKEKEFADPPPPVVVVVQVDDPPDDDRQDDDDDPLQEDWFLAQCVVPDVVVVVVQLVVCVVPPDSLQVSQCVSVVPRVTHRLVNSQVSNLVVVQVQSVSDSYYYHYHHFSSLVSNCVVQVDDCVQVPPTADGGWMWMWIHHRPDIHTPGDTDHDD

Nearest PDB structures (foldseek):
  9emu-assembly1_B  TM=4.657E-01  e=4.178E-03  Streptomyces davaonensis
  5gg5-assembly1_A  TM=3.296E-01  e=6.133E-01  Mycolicibacterium smegmatis MC2 155
  6y4z-assembly2_B  TM=4.430E-01  e=4.749E+00  Escherichia coli K-12
  6y4y-assembly3_C  TM=4.402E-01  e=9.598E+00  Escherichia coli K-12